Protein AF-B0YE49-F1 (afdb_monomer)

Structure (mmCIF, N/CA/C/O backbone):
data_AF-B0YE49-F1
#
_entry.id   AF-B0YE49-F1
#
loop_
_atom_site.group_PDB
_atom_site.id
_atom_site.type_symbol
_atom_site.label_atom_id
_atom_site.label_alt_id
_atom_site.label_comp_id
_atom_site.label_asym_id
_atom_site.label_entity_id
_atom_site.label_seq_id
_atom_site.pdbx_PDB_ins_code
_atom_site.Cartn_x
_atom_site.Cartn_y
_atom_site.Cartn_z
_atom_site.occupancy
_atom_site.B_iso_or_equiv
_atom_site.auth_seq_id
_atom_site.auth_comp_id
_atom_site.auth_asym_id
_atom_site.auth_atom_id
_atom_site.pdbx_PDB_model_num
ATOM 1 N N . MET A 1 1 ? -18.769 20.516 -10.416 1.00 38.34 1 MET A N 1
ATOM 2 C CA . MET A 1 1 ? -18.086 19.401 -11.104 1.00 38.34 1 MET A CA 1
ATOM 3 C C . MET A 1 1 ? -17.798 18.324 -10.067 1.00 38.34 1 MET A C 1
ATOM 5 O O . MET A 1 1 ? -16.801 18.416 -9.369 1.00 38.34 1 MET A O 1
ATOM 9 N N . ALA A 1 2 ? -18.726 17.386 -9.880 1.00 43.59 2 ALA A N 1
ATOM 10 C CA . ALA A 1 2 ? -18.608 16.278 -8.933 1.00 43.59 2 ALA A CA 1
ATOM 11 C C . ALA A 1 2 ? -18.496 14.991 -9.756 1.00 43.59 2 ALA A C 1
ATOM 13 O O . ALA A 1 2 ? -19.348 14.763 -10.609 1.00 43.59 2 ALA A O 1
ATOM 14 N N . GLY A 1 3 ? -17.430 14.210 -9.580 1.00 44.25 3 GLY A N 1
ATOM 15 C CA . GLY A 1 3 ? -17.288 12.968 -10.350 1.00 44.25 3 GLY A CA 1
ATOM 16 C C . GLY A 1 3 ? -15.939 12.251 -10.312 1.00 44.25 3 GLY A C 1
ATOM 17 O O . GLY A 1 3 ? -15.725 11.383 -11.146 1.00 44.25 3 GLY A O 1
ATOM 18 N N . ALA A 1 4 ? -15.018 12.575 -9.395 1.00 48.50 4 ALA A N 1
ATOM 19 C CA . ALA A 1 4 ? -13.715 11.892 -9.333 1.00 48.50 4 ALA A CA 1
ATOM 20 C C . ALA A 1 4 ? -13.364 11.278 -7.963 1.00 48.50 4 ALA A C 1
ATOM 22 O O . ALA A 1 4 ? -12.328 10.635 -7.836 1.00 48.50 4 ALA A O 1
ATOM 23 N N . THR A 1 5 ? -14.206 11.440 -6.937 1.00 55.41 5 THR A N 1
ATOM 24 C CA . THR A 1 5 ? -13.875 11.071 -5.544 1.00 55.41 5 THR A CA 1
ATOM 25 C C . THR A 1 5 ? -14.755 9.978 -4.940 1.00 55.41 5 THR A C 1
ATOM 27 O O . THR A 1 5 ? -14.460 9.534 -3.834 1.00 55.41 5 THR A O 1
ATOM 30 N N . GLU A 1 6 ? -15.791 9.494 -5.634 1.00 66.56 6 GLU A N 1
ATOM 31 C CA . GLU A 1 6 ? -16.751 8.524 -5.065 1.00 66.56 6 GLU A CA 1
ATOM 32 C C . GLU A 1 6 ? -16.096 7.201 -4.637 1.00 66.56 6 GLU A C 1
ATOM 34 O O . GLU A 1 6 ? -16.437 6.632 -3.600 1.00 66.56 6 GLU A O 1
ATOM 39 N N . TYR A 1 7 ? -15.080 6.767 -5.382 1.00 78.25 7 TYR A N 1
ATOM 40 C CA . TYR A 1 7 ? -14.333 5.537 -5.108 1.00 78.25 7 TYR A CA 1
ATOM 41 C C . TYR A 1 7 ? -13.019 5.781 -4.356 1.00 78.25 7 TYR A C 1
ATOM 43 O O . TYR A 1 7 ? -12.286 4.839 -4.060 1.00 78.25 7 TYR A O 1
ATOM 51 N N . PHE A 1 8 ? -12.689 7.037 -4.041 1.00 83.94 8 PHE A N 1
ATOM 52 C CA . PHE A 1 8 ? -11.466 7.349 -3.314 1.00 83.94 8 PHE A CA 1
ATOM 53 C C . PHE A 1 8 ? -11.663 7.129 -1.809 1.00 83.94 8 PHE A C 1
ATOM 55 O O . PHE A 1 8 ? -12.450 7.810 -1.139 1.00 83.94 8 PHE A O 1
ATOM 62 N N . ARG A 1 9 ? -10.925 6.156 -1.266 1.00 85.56 9 ARG A N 1
ATOM 63 C CA . ARG A 1 9 ? -11.005 5.761 0.148 1.00 85.56 9 ARG A CA 1
ATOM 64 C C . ARG A 1 9 ? -9.936 6.411 1.037 1.00 85.56 9 ARG A C 1
ATOM 66 O O . ARG A 1 9 ? -10.142 6.478 2.241 1.00 85.56 9 ARG A O 1
ATOM 73 N N . GLY A 1 10 ? -8.858 6.958 0.468 1.00 87.69 10 GLY A N 1
ATOM 74 C CA . GLY A 1 10 ? -7.807 7.663 1.212 1.00 87.69 10 GLY A CA 1
ATOM 75 C C . GLY A 1 10 ? -6.393 7.162 0.908 1.00 87.69 10 GLY A C 1
ATOM 76 O O . GLY A 1 10 ? -6.159 6.461 -0.077 1.00 87.69 10 GLY A O 1
ATOM 77 N N . HIS A 1 11 ? -5.449 7.524 1.775 1.00 87.31 11 HIS A N 1
ATOM 78 C CA . HIS A 1 11 ? -4.040 7.155 1.713 1.00 87.31 11 HIS A CA 1
ATOM 79 C C . HIS A 1 11 ? -3.670 6.273 2.909 1.00 87.31 11 HIS A C 1
ATOM 81 O O . HIS A 1 11 ? -3.959 6.604 4.058 1.00 87.31 11 HIS A O 1
ATOM 87 N N . ALA A 1 12 ? -2.960 5.174 2.654 1.00 88.38 12 ALA A N 1
ATOM 88 C CA . ALA A 1 12 ? -2.498 4.257 3.692 1.00 88.38 12 ALA A CA 1
ATOM 89 C C . ALA A 1 12 ? -1.077 3.753 3.421 1.00 88.38 12 ALA A C 1
ATOM 91 O O . ALA A 1 12 ? -0.632 3.644 2.277 1.00 88.38 12 ALA A O 1
ATOM 92 N N . LYS A 1 13 ? -0.365 3.401 4.494 1.00 87.81 13 LYS A N 1
ATOM 93 C CA . LYS A 1 13 ? 0.905 2.671 4.432 1.00 87.81 13 LYS A CA 1
ATOM 94 C C . LYS A 1 13 ? 0.610 1.182 4.503 1.00 87.81 13 LYS A C 1
ATOM 96 O O . LYS A 1 13 ? -0.039 0.726 5.439 1.00 87.81 13 LYS A O 1
ATOM 101 N N . ILE A 1 14 ? 1.134 0.431 3.542 1.00 86.50 14 ILE A N 1
ATOM 102 C CA . ILE A 1 14 ? 0.875 -1.003 3.391 1.00 86.50 14 ILE A CA 1
ATOM 103 C C . ILE A 1 14 ? 2.203 -1.721 3.159 1.00 86.50 14 ILE A C 1
ATOM 105 O O . ILE A 1 14 ? 3.127 -1.161 2.564 1.00 86.50 14 ILE A O 1
ATOM 109 N N . ARG A 1 15 ? 2.330 -2.959 3.648 1.00 85.69 15 ARG A N 1
ATOM 110 C CA . ARG A 1 15 ? 3.546 -3.753 3.422 1.00 85.69 15 ARG A CA 1
ATOM 111 C C . ARG A 1 15 ? 3.676 -4.115 1.943 1.00 85.69 15 ARG A C 1
ATOM 113 O O . ARG A 1 15 ? 2.723 -4.572 1.319 1.00 85.69 15 ARG A O 1
ATOM 120 N N . LEU A 1 16 ? 4.890 -3.989 1.403 1.00 81.94 16 LEU A N 1
ATOM 121 C CA . LEU A 1 16 ? 5.178 -4.202 -0.022 1.00 81.94 16 LEU A CA 1
ATOM 122 C C . LEU A 1 16 ? 4.818 -5.606 -0.539 1.00 81.94 16 LEU A C 1
ATOM 124 O O . LEU A 1 16 ? 4.608 -5.773 -1.739 1.00 81.94 16 LEU A O 1
ATOM 128 N N . HIS A 1 17 ? 4.765 -6.622 0.330 1.00 84.38 17 HIS A N 1
ATOM 129 C CA . HIS A 1 17 ? 4.401 -7.986 -0.067 1.00 84.38 17 HIS A CA 1
ATOM 130 C C . HIS A 1 17 ? 2.908 -8.162 -0.371 1.00 84.38 17 HIS A C 1
ATOM 132 O O . HIS A 1 17 ? 2.560 -9.095 -1.08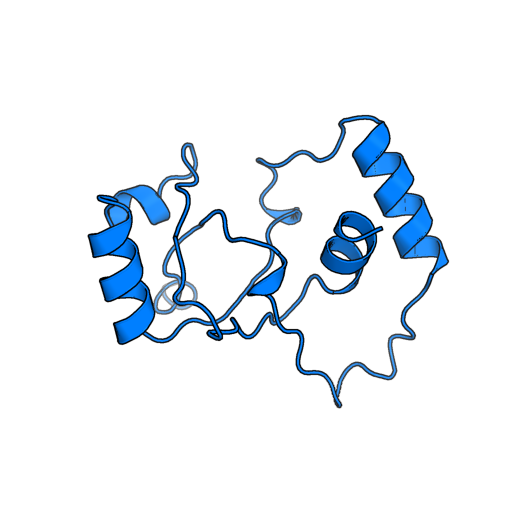6 1.00 84.38 17 HIS A O 1
ATOM 138 N N . HIS A 1 18 ? 2.046 -7.266 0.119 1.00 85.44 18 HIS A N 1
ATOM 139 C CA . HIS A 1 18 ? 0.626 -7.263 -0.232 1.00 85.44 18 HIS A CA 1
ATOM 140 C C . HIS A 1 18 ? 0.361 -6.577 -1.577 1.00 85.44 18 HIS A C 1
ATOM 142 O O . HIS A 1 18 ? -0.768 -6.587 -2.037 1.00 85.44 18 HIS A O 1
ATOM 148 N N . LEU A 1 19 ? 1.357 -5.948 -2.210 1.00 85.88 19 LEU A N 1
ATOM 149 C CA . LEU A 1 19 ? 1.154 -5.221 -3.464 1.00 85.88 19 LEU A CA 1
ATOM 150 C C . LEU A 1 19 ? 1.321 -6.154 -4.663 1.00 85.88 19 LEU A C 1
ATOM 152 O O . LEU A 1 19 ? 2.406 -6.704 -4.887 1.00 85.88 19 LEU A O 1
ATOM 156 N N . GLU A 1 20 ? 0.267 -6.278 -5.465 1.00 84.62 20 GLU A N 1
ATOM 157 C CA . GLU A 1 20 ? 0.244 -7.106 -6.663 1.00 84.62 20 GLU A CA 1
ATOM 158 C C . GLU A 1 20 ? -0.131 -6.307 -7.907 1.00 84.62 20 GLU A C 1
ATOM 160 O O . GLU A 1 20 ? -1.174 -5.662 -8.005 1.00 84.62 20 GLU A O 1
ATOM 165 N N . PHE A 1 21 ? 0.740 -6.393 -8.906 1.00 79.06 21 PHE A N 1
ATOM 166 C CA . PHE A 1 21 ? 0.589 -5.706 -10.178 1.00 79.06 21 PHE A CA 1
ATOM 167 C C . PHE A 1 21 ? 0.160 -6.723 -11.229 1.00 79.06 21 PHE A C 1
ATOM 169 O O . PHE A 1 21 ? 0.998 -7.422 -11.800 1.00 79.06 21 PHE A O 1
ATOM 176 N N . HIS A 1 22 ? -1.142 -6.803 -11.490 1.00 68.44 22 HIS A N 1
ATOM 177 C CA . HIS A 1 22 ? -1.663 -7.594 -12.599 1.00 68.44 22 HIS A CA 1
ATOM 178 C C . HIS A 1 22 ? -1.407 -6.829 -13.900 1.00 68.44 22 HIS A C 1
ATOM 180 O O . HIS A 1 22 ? -1.927 -5.730 -14.083 1.00 68.44 22 HIS A O 1
ATOM 186 N N . SER A 1 23 ? -0.601 -7.370 -14.815 1.00 57.31 23 SER A N 1
ATOM 187 C CA . SER A 1 23 ? -0.482 -6.767 -16.144 1.00 57.31 23 SER A CA 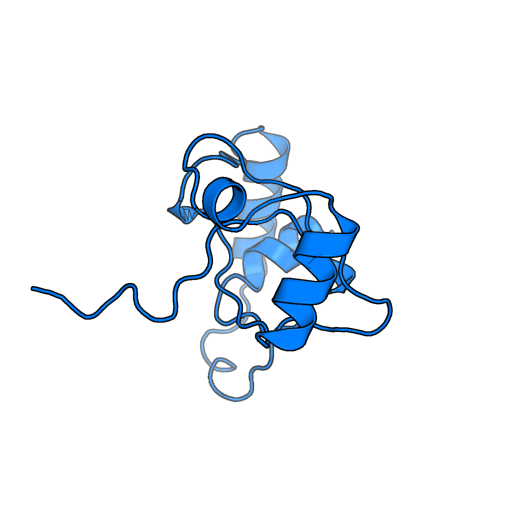1
ATOM 188 C C . SER A 1 23 ? -0.251 -7.794 -17.246 1.00 57.31 23 SER A C 1
ATOM 190 O O . SER A 1 23 ? 0.853 -8.326 -17.353 1.00 57.31 23 SER A O 1
ATOM 192 N N . PRO A 1 24 ? -1.259 -8.001 -18.110 1.00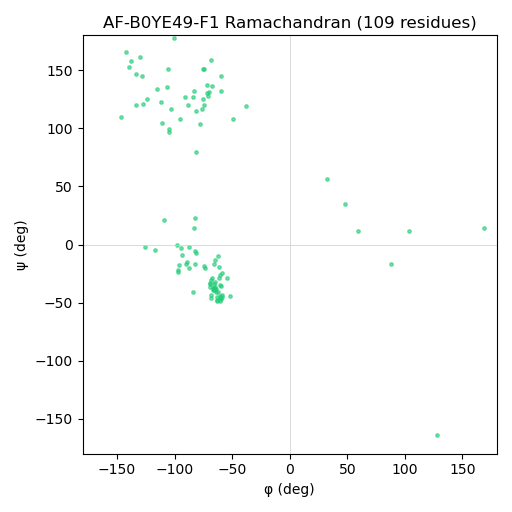 50.69 24 PRO A N 1
ATOM 193 C CA . PRO A 1 24 ? -1.056 -8.402 -19.497 1.00 50.69 24 PRO A CA 1
ATOM 194 C C . PRO A 1 24 ? -1.094 -7.205 -20.475 1.00 50.69 24 PRO A C 1
ATOM 196 O O . PRO A 1 24 ? -0.492 -7.274 -21.538 1.00 50.69 24 PRO A O 1
ATOM 199 N N . LEU A 1 25 ? -1.737 -6.080 -20.124 1.00 47.31 25 LEU A N 1
ATOM 200 C CA . LEU A 1 25 ? -1.997 -4.955 -21.048 1.00 47.31 25 LEU A CA 1
ATOM 201 C C . LEU A 1 25 ? -0.898 -3.874 -21.104 1.00 47.31 25 LEU A C 1
ATOM 203 O O . LEU A 1 25 ? -0.849 -3.107 -22.060 1.00 47.31 25 LEU A O 1
ATOM 207 N N . PHE A 1 26 ? 0.017 -3.819 -20.128 1.00 46.50 26 PHE A N 1
ATOM 208 C CA . PHE A 1 26 ? 1.159 -2.885 -20.127 1.00 46.50 26 PHE A CA 1
ATOM 209 C C . PHE A 1 26 ? 2.503 -3.588 -20.354 1.00 46.50 26 PHE A C 1
ATOM 211 O O . PHE A 1 26 ? 3.552 -3.032 -20.034 1.00 46.50 26 PHE A O 1
ATOM 218 N N . ALA A 1 27 ? 2.496 -4.790 -20.937 1.00 45.62 27 ALA A N 1
ATOM 219 C CA . ALA A 1 27 ? 3.721 -5.483 -21.337 1.00 45.62 27 ALA A CA 1
ATOM 220 C C . ALA A 1 27 ? 4.542 -4.696 -22.387 1.00 45.62 27 ALA A C 1
ATOM 222 O O . ALA A 1 27 ? 5.738 -4.925 -22.521 1.00 45.62 27 ALA A O 1
ATOM 223 N N . SER A 1 28 ? 3.922 -3.740 -23.095 1.00 43.09 28 SER A N 1
ATOM 224 C CA . SER A 1 28 ? 4.568 -2.956 -24.158 1.00 43.09 28 SER A CA 1
ATOM 225 C C . SER A 1 28 ? 5.289 -1.685 -23.683 1.00 43.09 28 SER A C 1
ATOM 227 O O . SER A 1 28 ? 6.210 -1.237 -24.363 1.00 43.09 28 SER A O 1
ATOM 229 N N . ARG A 1 29 ? 4.987 -1.134 -22.492 1.00 50.38 29 ARG A N 1
ATOM 230 C CA . ARG A 1 29 ? 5.939 -0.213 -21.844 1.00 50.38 29 ARG A CA 1
ATOM 231 C C . ARG A 1 29 ? 6.966 -1.084 -21.148 1.00 50.38 29 ARG A C 1
ATOM 233 O O . ARG A 1 29 ? 6.826 -1.373 -19.960 1.00 50.38 29 ARG A O 1
ATOM 240 N N . ALA A 1 30 ? 7.902 -1.580 -21.956 1.00 52.19 30 ALA A N 1
ATOM 241 C CA . ALA A 1 30 ? 8.998 -2.437 -21.551 1.00 52.19 30 ALA A CA 1
ATOM 242 C C . ALA A 1 30 ? 9.511 -1.966 -20.193 1.00 52.19 30 ALA A C 1
ATOM 244 O O . ALA A 1 30 ? 9.862 -0.799 -20.019 1.00 52.19 30 ALA A O 1
ATOM 245 N N . PHE A 1 31 ? 9.429 -2.859 -19.211 1.00 57.97 31 PHE A N 1
ATOM 246 C CA . PHE A 1 31 ? 10.020 -2.654 -17.904 1.00 57.97 31 PHE A CA 1
ATOM 247 C C . PHE A 1 31 ? 11.471 -2.216 -18.122 1.00 57.97 31 PHE A C 1
ATOM 249 O O . PHE A 1 31 ? 12.278 -3.010 -18.600 1.00 57.97 31 PHE A O 1
ATOM 256 N N . ASP A 1 32 ? 11.759 -0.945 -17.856 1.00 62.31 32 ASP A N 1
ATOM 257 C CA . ASP A 1 32 ? 13.065 -0.366 -18.131 1.00 62.31 32 ASP A CA 1
ATOM 258 C C . ASP A 1 32 ? 13.901 -0.440 -16.846 1.00 62.31 32 ASP A C 1
ATOM 260 O O . ASP A 1 32 ? 13.607 0.276 -15.878 1.00 62.31 32 ASP A O 1
ATOM 264 N N . PRO A 1 33 ? 14.915 -1.319 -16.784 1.00 65.44 33 PRO A N 1
ATOM 265 C CA . PRO A 1 33 ? 15.772 -1.431 -15.611 1.00 65.44 33 PRO A CA 1
ATOM 266 C C . PRO A 1 33 ? 16.521 -0.122 -15.308 1.00 65.44 33 PRO A C 1
ATOM 268 O O . PRO A 1 33 ? 16.766 0.166 -14.138 1.00 65.44 33 PRO A O 1
ATOM 271 N N . SER A 1 34 ? 16.777 0.738 -16.302 1.00 67.19 34 SER A N 1
ATOM 272 C CA . SER A 1 34 ? 17.432 2.036 -16.077 1.00 67.19 34 SER A CA 1
ATOM 273 C C . SER A 1 34 ? 16.580 2.982 -15.220 1.00 67.19 34 SER A C 1
ATOM 275 O O . SER A 1 34 ? 17.098 3.738 -14.392 1.00 67.19 34 SER A O 1
ATOM 277 N N . HIS A 1 35 ? 15.249 2.889 -15.329 1.00 64.50 35 HIS A N 1
ATOM 278 C CA . HIS A 1 35 ? 14.332 3.610 -14.451 1.00 64.50 35 HIS A CA 1
ATOM 279 C C . HIS A 1 35 ? 14.357 3.075 -13.019 1.00 64.50 35 HIS A C 1
ATOM 281 O O . HIS A 1 35 ? 14.189 3.859 -12.082 1.00 64.50 35 HIS A O 1
ATOM 287 N N . VAL A 1 36 ? 14.578 1.771 -12.835 1.00 67.94 36 VAL A N 1
ATOM 288 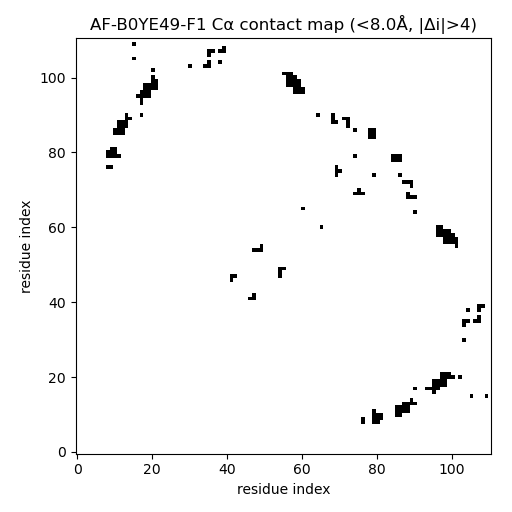C CA . VAL A 1 36 ? 14.700 1.157 -11.505 1.00 67.94 36 VAL A CA 1
ATOM 289 C C . VAL A 1 36 ? 15.980 1.632 -10.822 1.00 67.94 36 VAL A C 1
ATOM 291 O O . VAL A 1 36 ? 15.912 2.080 -9.678 1.00 67.94 36 VAL A O 1
ATOM 294 N N . ASP A 1 37 ? 17.113 1.636 -11.522 1.00 69.12 37 ASP A N 1
ATOM 295 C CA . ASP A 1 37 ? 18.386 2.102 -10.956 1.00 69.12 37 ASP A CA 1
ATOM 296 C C . ASP A 1 37 ? 18.377 3.599 -10.644 1.00 69.12 37 ASP A C 1
ATOM 298 O O . ASP A 1 37 ? 18.844 4.021 -9.580 1.00 69.12 37 ASP A O 1
ATOM 302 N N . ARG A 1 38 ? 17.756 4.415 -11.505 1.00 70.94 38 ARG A N 1
ATOM 303 C CA . ARG A 1 38 ? 17.549 5.836 -11.200 1.00 70.94 38 ARG A CA 1
ATOM 304 C C . ARG A 1 38 ? 16.709 6.014 -9.935 1.00 70.94 38 ARG A C 1
ATOM 306 O O . ARG A 1 38 ? 17.064 6.823 -9.081 1.00 70.94 38 ARG A O 1
ATOM 313 N N . LEU A 1 39 ? 15.623 5.251 -9.789 1.00 70.38 39 LEU A N 1
ATOM 314 C CA . LEU A 1 39 ? 14.763 5.309 -8.602 1.00 70.38 39 LEU A CA 1
ATOM 315 C C . LEU A 1 39 ? 15.481 4.830 -7.335 1.00 70.38 39 LEU A C 1
ATOM 317 O O . LEU A 1 39 ? 15.315 5.457 -6.294 1.00 70.38 39 LEU A O 1
ATOM 321 N N . LYS A 1 40 ? 16.329 3.797 -7.415 1.00 68.88 40 LYS A N 1
ATOM 322 C CA . LYS A 1 40 ? 17.184 3.376 -6.292 1.00 68.88 40 LYS A CA 1
ATOM 323 C C . LYS A 1 40 ? 18.111 4.497 -5.837 1.00 68.88 40 LYS A C 1
ATOM 325 O O . LYS A 1 40 ? 18.225 4.744 -4.640 1.00 68.88 40 LYS A O 1
ATOM 330 N N . ASN A 1 41 ? 18.747 5.196 -6.777 1.00 66.56 41 ASN A N 1
ATOM 331 C CA . ASN A 1 41 ? 19.617 6.326 -6.450 1.00 66.56 41 ASN A CA 1
ATOM 332 C C . ASN A 1 41 ? 18.833 7.475 -5.798 1.00 66.56 41 ASN A C 1
ATOM 334 O O . ASN A 1 41 ? 19.288 8.017 -4.795 1.00 66.56 41 ASN A O 1
ATOM 338 N N . VAL A 1 42 ? 17.624 7.776 -6.284 1.00 68.81 42 VAL A N 1
ATOM 339 C CA . VAL A 1 42 ? 16.717 8.760 -5.660 1.00 68.81 42 VAL A CA 1
ATOM 340 C C . VAL A 1 42 ? 16.307 8.337 -4.244 1.00 68.81 42 VAL A C 1
ATOM 342 O O . VAL A 1 42 ? 16.283 9.169 -3.341 1.00 68.81 42 VAL A O 1
ATOM 345 N N . PHE A 1 43 ? 16.027 7.049 -4.017 1.00 66.94 43 PHE A N 1
ATOM 346 C CA . PHE A 1 43 ? 15.694 6.531 -2.686 1.00 66.94 43 PHE A CA 1
ATOM 347 C C . PHE A 1 43 ? 16.878 6.605 -1.717 1.00 66.94 43 PHE A C 1
ATOM 349 O O . PHE A 1 43 ? 16.679 6.956 -0.558 1.00 66.94 43 PHE A O 1
ATOM 356 N N . ARG A 1 44 ? 18.105 6.325 -2.180 1.00 67.69 44 ARG A N 1
ATOM 357 C CA . ARG A 1 44 ? 19.325 6.443 -1.359 1.00 67.69 44 ARG A CA 1
ATOM 358 C C . ARG A 1 44 ? 19.677 7.885 -1.009 1.00 67.69 44 ARG A C 1
ATOM 360 O O . ARG A 1 44 ? 20.254 8.117 0.043 1.00 67.69 44 ARG A O 1
ATOM 367 N N . GLN A 1 45 ? 19.341 8.838 -1.876 1.00 65.62 45 GLN A N 1
ATOM 368 C CA . GLN A 1 45 ? 19.585 10.267 -1.655 1.00 65.62 45 GLN A CA 1
ATOM 369 C C . GLN A 1 45 ? 18.500 10.941 -0.789 1.00 65.62 45 GLN A C 1
ATOM 371 O O . GLN A 1 45 ? 18.417 12.163 -0.758 1.00 65.62 45 GLN A O 1
ATOM 376 N N . ASP A 1 46 ? 17.658 10.154 -0.107 1.00 57.38 46 ASP A N 1
ATOM 377 C CA . ASP A 1 46 ? 16.582 10.587 0.803 1.00 57.38 46 ASP A CA 1
ATOM 378 C C . ASP A 1 46 ? 15.502 11.492 0.168 1.00 57.38 46 ASP A C 1
ATOM 380 O O . ASP A 1 46 ? 14.594 12.003 0.820 1.00 57.38 46 ASP A O 1
ATOM 384 N N . ALA A 1 47 ? 15.508 11.601 -1.162 1.00 54.69 47 ALA A N 1
ATOM 385 C CA . ALA A 1 47 ? 14.504 12.314 -1.945 1.00 54.69 47 ALA A CA 1
ATOM 386 C C . ALA A 1 47 ? 13.250 11.459 -2.202 1.00 54.69 47 ALA A C 1
ATOM 388 O O . ALA A 1 47 ? 12.491 11.705 -3.139 1.00 54.69 47 ALA A O 1
ATOM 389 N N . CYS A 1 48 ? 12.995 10.445 -1.366 1.00 60.50 48 CYS A N 1
ATOM 390 C CA . CYS A 1 48 ? 11.823 9.578 -1.497 1.00 60.50 48 CYS A CA 1
ATOM 391 C C . CYS A 1 48 ? 10.502 10.355 -1.330 1.00 60.50 48 CYS A C 1
ATOM 393 O O . CYS A 1 48 ? 9.448 9.787 -1.615 1.00 60.50 48 CYS A O 1
ATOM 395 N N . ALA A 1 49 ? 10.571 11.632 -0.899 1.00 58.66 49 ALA A N 1
ATOM 396 C CA . ALA A 1 49 ? 9.490 12.620 -0.847 1.00 58.66 49 ALA A CA 1
ATOM 397 C C . ALA A 1 49 ? 8.152 11.933 -0.569 1.00 58.66 49 ALA A C 1
ATOM 399 O O . ALA A 1 49 ? 7.219 11.967 -1.366 1.00 58.66 49 ALA A O 1
ATOM 400 N N . ARG A 1 50 ? 8.114 11.187 0.542 1.00 59.69 50 ARG A N 1
ATOM 401 C CA . ARG A 1 50 ? 7.040 10.228 0.849 1.00 59.69 50 ARG A CA 1
ATOM 402 C C . ARG A 1 50 ? 5.684 10.905 1.056 1.00 59.69 50 ARG A C 1
ATOM 404 O O . ARG A 1 50 ? 4.673 10.213 1.097 1.00 59.69 50 ARG A O 1
ATOM 411 N N . SER A 1 51 ? 5.704 12.225 1.210 1.00 58.88 51 SER A N 1
ATOM 412 C CA . SER A 1 51 ? 4.547 13.106 1.331 1.00 58.88 51 SER A CA 1
ATOM 413 C C . SER A 1 51 ? 4.105 13.711 -0.005 1.00 58.88 51 SER A C 1
ATOM 415 O O . SER A 1 51 ? 3.069 14.360 -0.038 1.00 58.88 51 SER A O 1
ATOM 417 N N . ASP A 1 52 ? 4.875 13.544 -1.086 1.00 62.09 52 ASP A N 1
ATOM 418 C CA . ASP A 1 52 ? 4.490 14.017 -2.415 1.00 62.09 52 ASP A CA 1
ATOM 419 C C . ASP A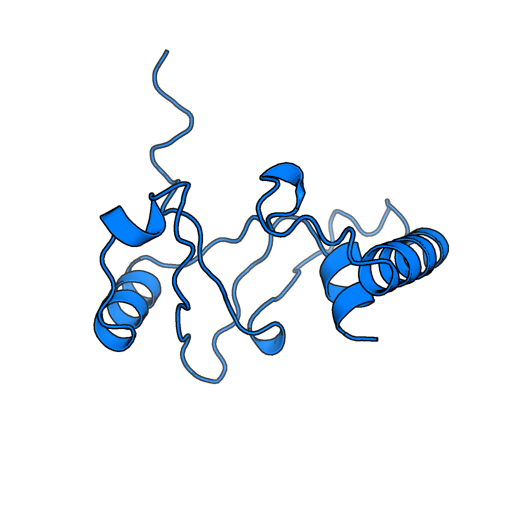 1 52 ? 3.400 13.091 -2.983 1.00 62.09 52 ASP A C 1
ATOM 421 O O . ASP A 1 52 ? 3.653 11.891 -3.165 1.00 62.09 52 ASP A O 1
ATOM 425 N N . PRO A 1 53 ? 2.205 13.620 -3.296 1.00 62.59 53 PRO A N 1
ATOM 426 C CA . PRO A 1 53 ? 1.115 12.850 -3.882 1.00 62.59 53 PRO A CA 1
ATOM 427 C C . PRO A 1 53 ? 1.497 12.097 -5.162 1.00 62.59 53 PRO A C 1
ATOM 429 O O . PRO A 1 53 ? 0.964 11.017 -5.424 1.00 62.59 53 PRO A O 1
ATOM 432 N N . CYS A 1 54 ? 2.468 12.604 -5.931 1.00 62.06 54 CYS A N 1
ATOM 433 C CA . CYS A 1 54 ? 2.981 11.953 -7.140 1.00 62.06 54 CYS A CA 1
ATOM 434 C C . CYS A 1 54 ? 3.704 10.626 -6.852 1.00 62.06 54 CYS A C 1
ATOM 436 O O . CYS A 1 54 ? 3.924 9.819 -7.759 1.00 62.06 54 CYS A O 1
ATOM 438 N N . ASN A 1 55 ? 4.094 10.388 -5.597 1.00 68.50 55 ASN A N 1
ATOM 439 C CA . ASN A 1 55 ? 4.817 9.196 -5.170 1.00 68.50 55 ASN A CA 1
ATOM 440 C C . ASN A 1 55 ? 3.902 8.089 -4.624 1.00 68.50 55 ASN A C 1
ATOM 442 O O . ASN A 1 55 ? 4.402 7.001 -4.310 1.00 68.50 55 ASN A O 1
ATOM 446 N N . PHE A 1 56 ? 2.589 8.330 -4.534 1.00 76.25 56 PHE A N 1
ATOM 447 C CA . PHE A 1 56 ? 1.627 7.323 -4.099 1.00 76.25 56 PHE A CA 1
ATOM 448 C C . PHE A 1 56 ? 1.349 6.264 -5.170 1.00 76.25 56 PHE A C 1
ATOM 450 O O . PHE A 1 56 ? 1.447 6.483 -6.376 1.00 76.25 56 PHE A O 1
ATOM 457 N N . ILE A 1 57 ? 1.004 5.070 -4.692 1.00 80.88 57 ILE A N 1
ATOM 458 C CA . ILE A 1 57 ? 0.631 3.925 -5.519 1.00 80.88 57 ILE A CA 1
ATOM 459 C C . ILE A 1 57 ? -0.885 3.794 -5.450 1.00 80.88 57 ILE A C 1
ATOM 461 O O . ILE A 1 57 ? -1.432 3.522 -4.383 1.00 80.88 57 ILE A O 1
ATOM 465 N N . SER A 1 58 ? -1.561 3.956 -6.585 1.00 83.12 58 SER A N 1
ATOM 466 C CA . SER A 1 58 ? -3.002 3.718 -6.675 1.00 83.12 58 SER A CA 1
ATOM 467 C C . SER A 1 58 ? -3.284 2.217 -6.679 1.00 83.12 58 SER A C 1
ATOM 469 O O . SER A 1 58 ? -2.761 1.479 -7.522 1.00 83.12 58 SER A O 1
ATOM 471 N N . ALA A 1 59 ? -4.127 1.768 -5.756 1.00 86.25 59 ALA A N 1
ATOM 472 C CA . ALA A 1 59 ? -4.551 0.382 -5.630 1.00 86.25 59 ALA A CA 1
ATOM 473 C C . ALA A 1 59 ? -6.051 0.296 -5.345 1.00 86.25 59 ALA A C 1
ATOM 475 O O . ALA A 1 59 ? -6.652 1.254 -4.861 1.00 86.25 59 ALA A O 1
ATOM 476 N N . VAL A 1 60 ? -6.632 -0.856 -5.662 1.00 87.25 60 VAL A N 1
ATOM 477 C CA . VAL A 1 60 ? -8.034 -1.175 -5.390 1.00 87.25 60 VAL A CA 1
ATOM 478 C C . VAL A 1 60 ? -8.091 -2.168 -4.236 1.00 87.25 60 VAL A C 1
ATOM 480 O O . VAL A 1 60 ? -7.318 -3.129 -4.215 1.00 87.25 60 VAL A O 1
ATOM 483 N N . ILE A 1 61 ? -9.005 -1.914 -3.304 1.00 88.25 61 ILE A N 1
ATOM 484 C CA . ILE A 1 61 ? -9.319 -2.739 -2.136 1.00 88.25 61 ILE A CA 1
ATOM 485 C C . ILE A 1 61 ? -10.831 -2.984 -2.121 1.00 88.25 61 ILE A C 1
ATOM 487 O O . ILE A 1 61 ? -11.583 -2.113 -2.560 1.00 88.25 61 ILE A O 1
ATOM 491 N N . ASP A 1 62 ? -11.271 -4.158 -1.675 1.00 88.94 62 ASP A N 1
ATOM 492 C CA . ASP A 1 62 ? -12.689 -4.405 -1.396 1.00 88.94 62 ASP A CA 1
ATOM 493 C C . ASP A 1 62 ? -13.117 -3.732 -0.084 1.00 88.94 62 ASP A C 1
ATOM 495 O O . ASP A 1 62 ? -12.300 -3.532 0.818 1.00 88.94 62 ASP A O 1
ATOM 499 N N . ASP A 1 63 ? -14.395 -3.359 0.002 1.00 87.44 63 ASP A N 1
ATOM 500 C CA . ASP A 1 63 ? -14.916 -2.618 1.153 1.00 87.44 63 ASP A CA 1
ATOM 501 C C . ASP A 1 63 ? -14.839 -3.463 2.447 1.00 87.44 63 ASP A C 1
ATOM 503 O O . ASP A 1 63 ? -14.410 -2.942 3.474 1.00 87.44 63 ASP A O 1
ATOM 507 N N . ASP A 1 64 ? -15.106 -4.776 2.392 1.00 89.00 64 ASP A N 1
ATOM 508 C CA . ASP A 1 64 ? -15.027 -5.667 3.565 1.00 89.00 64 ASP A CA 1
ATOM 509 C C . ASP A 1 64 ? -13.609 -5.713 4.168 1.00 89.00 64 ASP A C 1
ATOM 511 O O . ASP A 1 64 ? -13.416 -5.596 5.382 1.00 89.00 64 ASP A O 1
ATOM 515 N N . THR A 1 65 ? -12.587 -5.862 3.322 1.00 88.31 65 THR A N 1
ATOM 516 C CA . THR A 1 65 ? -11.182 -5.890 3.748 1.00 88.31 65 THR A CA 1
ATOM 517 C C . THR A 1 65 ? -10.727 -4.524 4.238 1.00 88.3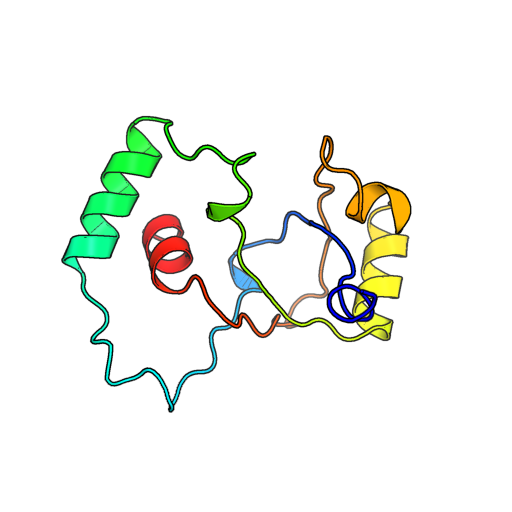1 65 THR A C 1
ATOM 519 O O . THR A 1 65 ? -9.952 -4.449 5.195 1.00 88.31 65 THR A O 1
ATOM 522 N N . LEU A 1 66 ? -11.194 -3.439 3.613 1.00 88.31 66 LEU A N 1
ATOM 523 C CA . LEU A 1 66 ? -10.912 -2.084 4.079 1.00 88.31 66 LEU A CA 1
ATOM 524 C C . LEU A 1 66 ? -11.461 -1.871 5.493 1.00 88.31 66 LEU A C 1
ATOM 526 O O . LEU A 1 66 ? -10.715 -1.424 6.365 1.00 88.31 66 LEU A O 1
ATOM 530 N N . ASP A 1 67 ? -12.714 -2.246 5.735 1.00 88.56 67 ASP A N 1
ATOM 531 C CA . ASP A 1 67 ? -13.366 -2.095 7.036 1.00 88.56 67 ASP A CA 1
ATOM 532 C C . ASP A 1 67 ? -12.673 -2.936 8.112 1.00 88.56 67 ASP A C 1
ATOM 534 O O . ASP A 1 67 ? -12.337 -2.430 9.188 1.00 88.56 67 ASP A O 1
ATOM 538 N N . GLN A 1 68 ? -12.350 -4.196 7.807 1.00 88.94 68 GLN A N 1
ATOM 539 C CA . GLN A 1 68 ? -11.581 -5.046 8.718 1.00 88.94 68 GLN A CA 1
ATOM 540 C C . GLN A 1 68 ? -10.218 -4.440 9.058 1.00 88.94 68 GLN A C 1
ATOM 542 O O . GLN A 1 68 ? -9.809 -4.434 10.221 1.00 88.94 68 GLN A O 1
ATOM 547 N N . ALA A 1 69 ? -9.512 -3.912 8.061 1.00 88.00 69 ALA A N 1
ATOM 548 C CA . ALA A 1 69 ? -8.200 -3.325 8.266 1.00 88.00 69 ALA A CA 1
ATOM 549 C C . ALA A 1 69 ? -8.267 -2.009 9.060 1.00 88.00 69 ALA A C 1
ATOM 551 O O . ALA A 1 69 ? -7.375 -1.729 9.870 1.00 88.00 69 ALA A O 1
ATOM 552 N N . ILE A 1 70 ? -9.333 -1.221 8.885 1.00 88.25 70 ILE A N 1
ATOM 553 C CA . ILE A 1 70 ? -9.596 -0.016 9.681 1.00 88.25 70 ILE A CA 1
ATOM 554 C C . ILE A 1 70 ? -9.806 -0.391 11.151 1.00 88.25 70 ILE A C 1
ATOM 556 O O . ILE A 1 70 ? -9.143 0.171 12.027 1.00 88.25 70 ILE A O 1
ATOM 560 N N . ILE A 1 71 ? -10.649 -1.395 11.411 1.00 87.31 71 ILE A N 1
ATOM 561 C CA . ILE A 1 71 ? -10.923 -1.904 12.762 1.00 87.31 71 ILE A CA 1
ATOM 562 C C . ILE A 1 71 ? -9.633 -2.422 13.412 1.00 87.31 71 ILE A C 1
ATOM 564 O O . ILE A 1 71 ? -9.316 -2.058 14.542 1.00 87.31 71 ILE A O 1
ATOM 568 N N . GLN A 1 72 ? -8.845 -3.226 12.692 1.00 86.31 72 GLN A N 1
ATOM 569 C CA . GLN A 1 72 ? -7.599 -3.806 13.211 1.00 86.31 72 GLN A CA 1
ATOM 570 C C . GLN A 1 72 ? -6.493 -2.776 13.472 1.00 86.31 72 GLN A C 1
ATOM 572 O O . GLN A 1 72 ? -5.633 -3.003 14.323 1.00 86.31 72 GLN A O 1
ATOM 577 N N . SER A 1 73 ? -6.475 -1.665 12.733 1.00 83.19 73 SER A N 1
ATOM 578 C CA . SER A 1 73 ? -5.494 -0.587 12.928 1.00 83.19 73 SER A CA 1
ATOM 579 C C . SER A 1 73 ? -5.918 0.450 13.963 1.00 83.19 73 SER A C 1
ATOM 581 O O . SER A 1 73 ? -5.152 1.385 14.211 1.00 83.19 73 SER A O 1
ATOM 583 N N . SER A 1 74 ? -7.115 0.316 14.547 1.00 84.19 74 SER A N 1
ATOM 584 C CA . SER A 1 74 ? -7.736 1.355 15.375 1.00 84.19 74 SER A CA 1
ATOM 585 C C . SER A 1 74 ? -7.690 2.731 14.689 1.00 84.19 74 SER A C 1
ATOM 587 O O . SER A 1 74 ? -7.467 3.755 15.338 1.00 84.19 74 SER A O 1
ATOM 589 N N . THR A 1 75 ? -7.820 2.750 13.357 1.00 84.00 75 THR A N 1
ATOM 590 C CA . THR A 1 75 ? -7.832 3.977 12.552 1.00 84.00 75 THR A CA 1
ATOM 591 C C . THR A 1 75 ? -9.264 4.352 12.181 1.00 84.00 75 THR A C 1
ATOM 593 O O . THR A 1 75 ? -10.209 3.650 12.531 1.00 84.00 75 THR A O 1
ATOM 596 N N . THR A 1 76 ? -9.443 5.473 11.484 1.00 84.31 76 THR A N 1
ATOM 597 C CA . THR A 1 76 ? -10.754 5.888 10.974 1.00 84.31 76 THR A CA 1
ATOM 598 C C . THR A 1 76 ? -10.676 6.239 9.493 1.00 84.31 76 THR A C 1
ATOM 600 O O . THR A 1 76 ? -9.598 6.512 8.954 1.00 84.31 76 THR A O 1
ATOM 603 N N . VAL A 1 77 ? -11.826 6.256 8.818 1.00 83.25 77 VAL A N 1
ATOM 604 C CA . VAL A 1 77 ? -11.919 6.656 7.405 1.00 83.25 77 VAL A CA 1
ATOM 605 C C . VAL A 1 77 ? -11.430 8.097 7.211 1.00 83.25 77 VAL A C 1
ATOM 607 O O . VAL A 1 77 ? -10.771 8.417 6.222 1.00 83.25 77 VAL A O 1
ATOM 610 N N . GLU A 1 78 ? -11.680 8.975 8.178 1.00 83.19 78 GLU A N 1
ATOM 611 C CA . GLU A 1 78 ? -11.221 10.367 8.165 1.00 83.19 78 GLU A CA 1
ATOM 612 C C . GLU A 1 78 ? -9.697 10.447 8.270 1.00 83.19 78 GLU A C 1
ATOM 614 O O . GLU A 1 78 ? -9.073 11.269 7.598 1.00 83.19 78 GLU A O 1
ATOM 619 N N . ALA A 1 79 ? -9.080 9.564 9.063 1.00 82.31 79 ALA A N 1
ATOM 620 C CA . ALA A 1 79 ? -7.628 9.480 9.168 1.00 82.31 79 ALA A CA 1
ATOM 621 C C . ALA A 1 79 ? -6.988 9.038 7.843 1.00 82.31 79 ALA A C 1
ATOM 623 O O . ALA A 1 79 ? -5.944 9.570 7.476 1.00 82.31 79 ALA A O 1
ATOM 624 N N . LEU A 1 80 ? -7.632 8.136 7.094 1.00 83.38 80 LEU A N 1
ATOM 625 C CA . LEU A 1 80 ? -7.193 7.752 5.746 1.00 83.38 80 LEU A CA 1
ATOM 626 C C . LEU A 1 80 ? -7.309 8.912 4.749 1.00 83.38 80 LEU A C 1
ATOM 628 O O . LEU A 1 80 ? -6.490 9.040 3.841 1.00 83.38 80 LEU A O 1
ATOM 632 N N . ARG A 1 81 ? -8.312 9.777 4.904 1.00 83.56 81 ARG A N 1
ATOM 633 C CA . ARG A 1 81 ? -8.508 10.957 4.047 1.00 83.56 81 ARG A CA 1
ATOM 634 C C . ARG A 1 81 ? -7.652 12.158 4.452 1.00 83.56 81 ARG A C 1
ATOM 636 O O . ARG A 1 81 ? -7.641 13.152 3.733 1.00 83.56 81 ARG A O 1
ATOM 643 N N . SER A 1 82 ? -6.925 12.079 5.566 1.00 79.50 82 SER A N 1
ATOM 644 C CA . SER A 1 82 ? -6.049 13.158 6.013 1.00 79.50 82 SER A CA 1
ATOM 645 C C . SER A 1 82 ? -4.833 13.310 5.098 1.00 79.50 82 SER A C 1
ATOM 647 O O . SER A 1 82 ? -4.107 12.355 4.834 1.00 79.50 82 SER A O 1
ATOM 649 N N . GLU A 1 83 ? -4.549 14.540 4.675 1.00 68.94 83 GLU A N 1
ATOM 650 C CA . GLU A 1 83 ? -3.345 14.864 3.892 1.00 68.94 83 GLU A CA 1
ATOM 651 C C . GLU A 1 83 ? -2.067 14.869 4.745 1.00 68.94 83 GLU A C 1
ATOM 653 O O . GLU A 1 83 ? -0.957 14.760 4.234 1.00 68.94 83 GLU A O 1
ATOM 658 N N . THR A 1 84 ? -2.214 14.976 6.068 1.00 69.00 84 THR A N 1
ATOM 659 C CA . THR A 1 84 ? -1.081 15.143 6.996 1.00 69.00 84 THR A CA 1
ATOM 660 C C . THR A 1 84 ? -0.629 13.836 7.636 1.00 69.00 84 THR A C 1
ATOM 662 O O . THR A 1 84 ? 0.507 13.728 8.104 1.00 69.00 84 THR A O 1
ATOM 665 N N . LYS A 1 85 ? -1.507 12.828 7.681 1.00 71.06 85 LYS A N 1
ATOM 666 C CA . LYS A 1 85 ? -1.243 11.551 8.341 1.00 71.06 85 LYS A CA 1
ATOM 667 C C . LYS A 1 85 ? -1.650 10.402 7.443 1.00 71.06 85 LYS A C 1
ATOM 669 O O . LYS A 1 85 ? -2.812 10.234 7.120 1.00 71.06 85 LYS A O 1
ATOM 674 N N . THR A 1 86 ? -0.677 9.560 7.118 1.00 81.19 86 THR A N 1
ATOM 675 C CA . THR A 1 86 ? -0.908 8.298 6.413 1.00 81.19 86 THR A CA 1
ATOM 676 C C . THR A 1 86 ? -0.780 7.146 7.417 1.00 81.19 86 THR A C 1
ATOM 678 O O . THR A 1 86 ? 0.359 6.786 7.770 1.00 81.19 86 THR A O 1
ATOM 681 N N . PRO A 1 87 ? -1.900 6.602 7.936 1.00 85.19 87 PRO A N 1
ATOM 682 C CA . PRO A 1 87 ? -1.868 5.511 8.903 1.00 85.19 87 PRO A CA 1
ATOM 683 C C . PRO A 1 87 ? -1.369 4.216 8.254 1.00 85.19 87 PRO A C 1
ATOM 685 O O . PRO A 1 87 ? -1.384 4.056 7.031 1.00 85.19 87 PRO A O 1
ATOM 688 N N . PHE A 1 88 ? -0.877 3.294 9.079 1.00 86.44 88 PHE A N 1
ATOM 689 C CA . PHE A 1 88 ? -0.542 1.947 8.629 1.00 86.44 88 PHE A CA 1
ATOM 690 C C . PHE A 1 88 ? -1.793 1.077 8.641 1.00 86.44 88 PHE A C 1
ATOM 692 O O . PHE A 1 88 ? -2.462 0.989 9.667 1.00 86.44 88 PHE A O 1
ATOM 699 N N . LEU A 1 89 ? -2.075 0.432 7.511 1.00 88.12 89 LEU A N 1
ATOM 700 C CA . LEU A 1 89 ? -3.247 -0.410 7.329 1.00 88.12 89 LEU A CA 1
ATOM 701 C C . LEU A 1 89 ? -2.791 -1.879 7.225 1.00 88.12 89 LEU A C 1
ATOM 703 O O . LEU A 1 89 ? -2.197 -2.262 6.208 1.00 88.12 89 LEU A O 1
ATOM 707 N N . PRO A 1 90 ? -2.974 -2.694 8.282 1.00 88.69 90 PRO A N 1
ATOM 708 C CA . PRO A 1 90 ? -2.628 -4.104 8.259 1.00 88.69 90 PRO A CA 1
ATOM 709 C C . PRO A 1 90 ? -3.621 -4.840 7.365 1.00 88.69 90 PRO A C 1
ATOM 711 O O . PRO A 1 90 ? -4.827 -4.725 7.540 1.00 88.69 90 PRO A O 1
ATOM 714 N N . LEU A 1 91 ? -3.104 -5.605 6.409 1.00 88.19 91 LEU A N 1
ATOM 715 C CA . LEU A 1 91 ? -3.921 -6.477 5.575 1.00 88.19 91 LEU A CA 1
ATOM 716 C C . LEU A 1 91 ? -3.726 -7.932 6.008 1.00 88.19 91 LEU A C 1
ATOM 718 O O . LEU A 1 91 ? -2.641 -8.280 6.493 1.00 88.19 91 LEU A O 1
ATOM 722 N N . PRO A 1 92 ? -4.745 -8.789 5.832 1.00 86.06 92 PRO A N 1
ATOM 723 C CA . PR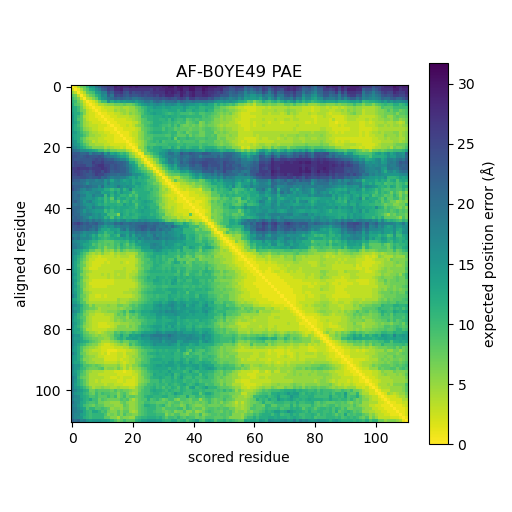O A 1 92 ? -4.633 -10.197 6.169 1.00 86.06 92 PRO A CA 1
ATOM 724 C C . PRO A 1 92 ? -3.518 -10.881 5.369 1.00 86.06 92 PRO A C 1
ATOM 726 O O . PRO A 1 92 ? -3.261 -10.575 4.200 1.00 86.06 92 PRO A O 1
ATOM 729 N N . ASN A 1 93 ? -2.836 -11.835 6.007 1.00 82.06 93 ASN A N 1
ATOM 730 C CA . ASN A 1 93 ? -1.791 -12.617 5.351 1.00 82.06 93 ASN A CA 1
ATOM 731 C C . ASN A 1 93 ? -2.375 -13.366 4.145 1.00 82.06 93 ASN A C 1
ATOM 733 O O . ASN A 1 93 ? -3.415 -14.008 4.247 1.00 82.06 93 ASN A O 1
ATOM 737 N N . GLY A 1 94 ? -1.697 -13.280 3.000 1.00 82.75 94 GLY A N 1
ATOM 738 C CA . GLY A 1 94 ? -2.173 -13.858 1.739 1.00 82.75 94 GLY A CA 1
ATOM 739 C C . GLY A 1 94 ? -3.069 -12.932 0.912 1.00 82.75 94 GLY A C 1
ATOM 740 O O . GLY A 1 94 ? -3.184 -13.152 -0.291 1.00 82.75 94 GLY A O 1
ATOM 741 N N . TYR A 1 95 ? -3.617 -11.859 1.494 1.00 86.94 95 TYR A N 1
ATOM 742 C CA . TYR A 1 95 ? -4.341 -10.850 0.725 1.00 86.94 95 TYR A CA 1
ATOM 743 C C . TYR A 1 95 ? -3.381 -10.011 -0.116 1.00 86.94 95 TYR A C 1
ATOM 745 O O . TYR A 1 95 ? -2.310 -9.595 0.351 1.00 86.94 95 TYR A O 1
ATOM 753 N N . ARG A 1 96 ? -3.780 -9.751 -1.362 1.00 86.69 96 ARG A N 1
ATOM 754 C CA . ARG A 1 96 ? -3.014 -8.958 -2.318 1.00 86.69 96 ARG A CA 1
ATOM 755 C C . ARG A 1 96 ? -3.870 -7.848 -2.908 1.00 86.69 96 ARG A C 1
ATOM 757 O O . ARG A 1 96 ? -4.877 -8.097 -3.561 1.00 86.69 96 ARG A O 1
ATOM 764 N N . LEU A 1 97 ? -3.423 -6.616 -2.706 1.00 86.94 97 LEU A N 1
ATOM 765 C CA . LEU A 1 97 ? -3.991 -5.432 -3.323 1.00 86.94 97 LEU A CA 1
ATOM 766 C C . LEU A 1 97 ? -3.644 -5.379 -4.796 1.00 86.94 97 LEU A C 1
ATOM 768 O O . LEU A 1 97 ? -2.471 -5.436 -5.180 1.00 86.94 97 LEU A O 1
ATOM 772 N N . ARG A 1 98 ? -4.669 -5.152 -5.612 1.00 86.12 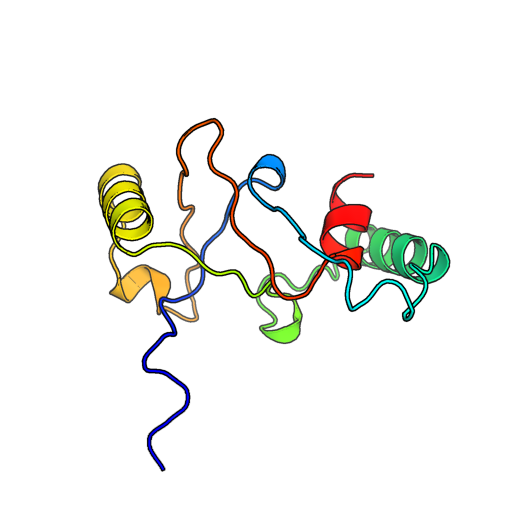98 ARG A N 1
ATOM 773 C CA . ARG A 1 98 ? -4.493 -4.911 -7.036 1.00 86.12 98 ARG A CA 1
ATOM 774 C C . ARG A 1 98 ? -4.025 -3.476 -7.252 1.00 86.12 98 ARG A C 1
ATOM 776 O O . ARG A 1 98 ? -4.812 -2.534 -7.183 1.00 86.12 98 ARG A O 1
ATOM 783 N N . CYS A 1 99 ? -2.741 -3.309 -7.535 1.00 83.81 99 CYS A N 1
ATOM 784 C CA . CYS A 1 99 ? -2.153 -2.016 -7.862 1.00 83.81 99 CYS A CA 1
ATOM 785 C C . CYS A 1 99 ? -2.350 -1.682 -9.347 1.00 83.81 99 CYS A C 1
ATOM 787 O O . CYS A 1 99 ? -2.049 -2.498 -10.220 1.00 83.81 99 CYS A O 1
ATOM 789 N N . LEU A 1 100 ? -2.815 -0.462 -9.624 1.00 77.81 100 LEU A N 1
ATOM 790 C CA . LEU A 1 100 ? -3.081 0.038 -10.977 1.00 77.81 100 LEU A CA 1
ATOM 791 C C . LEU A 1 100 ? -1.807 0.591 -11.642 1.00 77.81 100 LEU A C 1
ATOM 793 O O . LEU A 1 100 ? -1.553 0.325 -12.813 1.00 77.81 100 LEU A O 1
ATOM 797 N N . TYR A 1 101 ? -0.971 1.309 -10.881 1.00 72.50 101 TYR A N 1
ATOM 798 C CA . TYR A 1 101 ? 0.286 1.923 -11.340 1.00 72.50 101 TYR A CA 1
ATOM 799 C C . TYR A 1 101 ? 1.369 1.833 -10.258 1.00 72.50 101 TYR A C 1
ATOM 801 O O . TYR A 1 101 ? 1.062 1.562 -9.106 1.00 72.50 101 TYR A O 1
ATOM 809 N N . GLY A 1 102 ? 2.642 2.068 -10.601 1.00 68.81 102 GLY A N 1
ATOM 810 C CA . GLY A 1 102 ? 3.742 2.115 -9.617 1.00 68.81 102 GLY A CA 1
ATOM 811 C C . GLY A 1 102 ? 4.660 0.885 -9.568 1.00 68.81 102 GLY A C 1
ATOM 812 O O . GLY A 1 102 ? 5.506 0.787 -8.679 1.00 68.81 102 GLY A O 1
ATOM 813 N N . LYS A 1 103 ? 4.562 -0.024 -10.550 1.00 71.94 103 LYS A N 1
ATOM 814 C CA . LYS A 1 103 ? 5.381 -1.252 -10.641 1.00 71.94 103 LYS A CA 1
ATOM 815 C C . LYS A 1 103 ? 6.894 -0.988 -10.534 1.00 71.94 103 LYS A C 1
ATOM 817 O O . LYS A 1 103 ? 7.578 -1.690 -9.795 1.00 71.94 103 LYS A O 1
ATOM 822 N N . HIS A 1 104 ? 7.412 0.038 -11.219 1.00 68.94 104 HIS A N 1
ATOM 823 C CA . HIS A 1 104 ? 8.840 0.395 -11.181 1.00 68.94 104 HIS A CA 1
ATOM 824 C C . HIS A 1 104 ? 9.298 0.858 -9.788 1.00 68.94 104 HIS A C 1
ATOM 826 O O . HIS A 1 104 ? 10.376 0.474 -9.347 1.00 68.94 104 HIS A O 1
ATOM 832 N N . ARG A 1 105 ? 8.458 1.612 -9.060 1.00 69.06 105 ARG A N 1
ATOM 833 C CA . ARG A 1 105 ? 8.770 2.088 -7.701 1.00 69.06 105 ARG A CA 1
ATOM 834 C C . ARG A 1 105 ? 8.808 0.942 -6.699 1.00 69.06 105 ARG A C 1
ATOM 836 O O . ARG A 1 105 ? 9.732 0.868 -5.901 1.00 69.06 105 ARG A O 1
ATOM 843 N N . VAL A 1 106 ? 7.840 0.024 -6.767 1.00 71.56 106 VAL A N 1
ATOM 844 C CA . VAL A 1 106 ? 7.835 -1.156 -5.886 1.00 71.56 106 VAL A CA 1
ATOM 845 C C . VAL A 1 106 ? 9.009 -2.074 -6.188 1.00 71.56 106 VAL A C 1
ATOM 847 O O . VAL A 1 106 ? 9.590 -2.620 -5.258 1.00 71.56 106 VAL A O 1
ATOM 850 N N . LYS A 1 107 ? 9.390 -2.233 -7.461 1.00 69.25 107 LYS A N 1
ATOM 851 C CA . LYS A 1 107 ? 10.587 -3.001 -7.814 1.00 69.25 107 LYS A CA 1
ATOM 852 C C . LYS A 1 107 ? 11.855 -2.346 -7.253 1.00 69.25 107 LYS A C 1
ATOM 854 O O . LYS A 1 107 ? 12.615 -3.032 -6.587 1.00 69.25 107 LYS A O 1
ATOM 859 N N . ALA A 1 108 ? 12.022 -1.034 -7.432 1.00 67.81 108 ALA A N 1
ATOM 860 C CA . ALA A 1 108 ? 13.150 -0.286 -6.874 1.00 67.81 108 ALA A CA 1
ATOM 861 C C . ALA A 1 108 ? 13.199 -0.312 -5.336 1.00 67.81 108 ALA A C 1
ATOM 863 O O . ALA A 1 108 ? 14.276 -0.227 -4.772 1.00 67.81 108 ALA A O 1
ATOM 864 N N . ALA A 1 109 ? 12.054 -0.434 -4.657 1.00 68.06 109 ALA A N 1
ATOM 865 C CA . ALA A 1 109 ? 11.992 -0.545 -3.198 1.00 68.06 109 ALA A CA 1
ATOM 866 C C . ALA A 1 109 ? 12.240 -1.973 -2.669 1.00 68.06 109 ALA A C 1
ATOM 868 O O . ALA A 1 109 ? 12.448 -2.146 -1.471 1.00 68.06 109 ALA A O 1
ATOM 869 N N . LYS A 1 110 ? 12.146 -2.999 -3.526 1.00 69.00 110 LYS A N 1
ATOM 870 C CA . LYS A 1 110 ? 12.378 -4.410 -3.165 1.00 69.00 110 LYS A CA 1
ATOM 871 C C . LYS A 1 110 ? 13.839 -4.843 -3.318 1.00 69.00 110 LYS A C 1
ATOM 873 O O . LYS A 1 110 ? 14.175 -5.917 -2.831 1.00 69.00 110 LYS A O 1
ATOM 878 N N . GLU A 1 111 ? 14.650 -4.063 -4.026 1.00 62.16 111 GLU A N 1
ATOM 879 C CA . GLU A 1 111 ? 16.062 -4.329 -4.333 1.00 62.16 111 GLU A CA 1
ATOM 880 C C . GLU A 1 111 ? 16.983 -3.345 -3.612 1.00 62.16 111 GLU A C 1
ATOM 882 O O . GLU A 1 111 ? 18.053 -3.786 -3.146 1.00 62.16 111 GLU A O 1
#

Mean predicted aligned error: 9.91 Å

Secondary structure (DSSP, 8-state):
---SSTT-----B--GGGEE---STTTTS---HHHHHHHHHHHHTTTT-TT-GGGPPPEE--HHHHHHHHHHTT--HHHHH-SS---B----TT--EEESS-HHHHHHHH-

Solvent-accessible surface area (backbone atoms only — not comparable to full-atom values): 6964 Å² total; per-residue (Å²): 141,86,88,85,56,92,84,63,73,59,44,68,41,64,66,74,86,32,62,34,76,82,68,83,88,58,66,79,67,60,88,53,66,70,60,26,54,52,47,37,53,41,49,74,67,69,64,57,50,86,83,42,76,89,68,62,66,53,63,54,78,58,68,70,61,51,52,52,18,3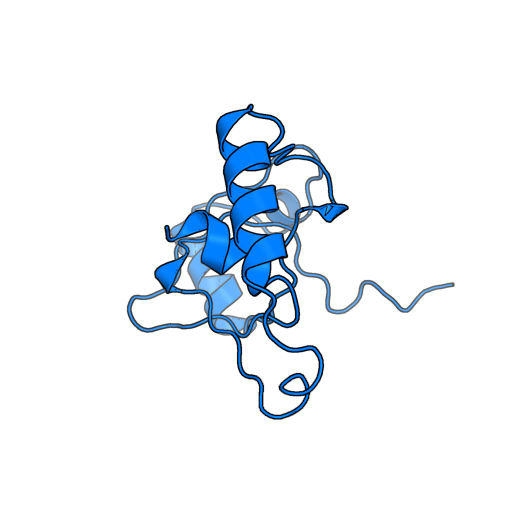1,64,76,48,75,54,52,66,65,47,21,59,38,94,89,43,65,49,65,45,61,72,63,89,90,52,64,37,47,32,80,52,53,67,58,58,55,53,32,72,74,109

pLDDT: mean 73.72, std 13.47, range [38.34, 89.0]

Radius of gyration: 15.16 Å; Cα contacts (8 Å, |Δi|>4): 110; chains: 1; bounding box: 38×33×40 Å

InterPro domains:
  IPR022198 Protein of unknown function DUF3723 [PF12520] (48-111)

Foldseek 3Di:
DDDDPPQPQAAADEDLVQEDEDDPPCVPVPLDVVLLVVLLVCVVVVVCPVLPPVNDWDWDDDPVQQVVQCVVQVHDSVQRRDSVHHYHGYGDPPHHIHTPDDPSVSSSVVD

Sequence (111 aa):
MAGATEYFRGHAKIRLHHLEFHSPLFASRAFDPSHVDRLKNVFRQDACARSDPCNFISAVIDDDTLDQAIIQSSTTVEALRSETKTPFLPLPNGYRLRCLYGKHRVKAAKE

Organism: Aspergillus fumigatus (strain CBS 144.89 / FGSC A1163 / CEA10) (NCBI:txid451804)